Protein AF-A0A8R1EH87-F1 (afdb_monomer_lite)

Structure (mmCIF, N/CA/C/O backbone):
data_AF-A0A8R1EH87-F1
#
_entry.id   AF-A0A8R1EH87-F1
#
loop_
_atom_site.group_PDB
_atom_site.id
_atom_site.type_symbol
_atom_site.label_atom_id
_atom_site.label_alt_id
_atom_site.label_comp_id
_atom_site.label_asym_id
_atom_site.label_entity_id
_atom_site.label_seq_id
_atom_site.pdbx_PDB_ins_code
_atom_site.Cartn_x
_atom_site.Cartn_y
_atom_site.Cartn_z
_atom_site.occupancy
_atom_site.B_iso_or_equiv
_atom_site.auth_seq_id
_atom_site.auth_comp_id
_atom_site.auth_asym_id
_atom_site.auth_atom_id
_atom_site.pdbx_PDB_model_num
ATOM 1 N N . MET A 1 1 ? 0.132 21.404 -23.443 1.00 40.62 1 MET A N 1
ATOM 2 C CA . MET A 1 1 ? -0.140 20.204 -22.621 1.00 40.62 1 MET A CA 1
ATOM 3 C C . MET A 1 1 ? 1.035 19.248 -22.762 1.00 40.62 1 MET A C 1
ATOM 5 O O . MET A 1 1 ? 1.138 18.614 -23.797 1.00 40.62 1 MET A O 1
ATOM 9 N N . LEU A 1 2 ? 1.956 19.204 -21.795 1.00 47.75 2 LEU A N 1
ATOM 10 C CA . LEU A 1 2 ? 3.077 18.242 -21.776 1.00 47.75 2 LEU A CA 1
ATOM 11 C C . LEU A 1 2 ? 3.628 18.080 -20.344 1.00 47.75 2 LEU A C 1
ATOM 13 O O . LEU A 1 2 ? 4.825 18.121 -20.104 1.00 47.75 2 LEU A O 1
ATOM 17 N N . ALA A 1 3 ? 2.722 17.944 -19.371 1.00 53.56 3 ALA A N 1
ATOM 18 C CA . ALA A 1 3 ? 3.059 17.735 -17.958 1.00 53.56 3 ALA A CA 1
ATOM 19 C C . ALA A 1 3 ? 2.874 16.270 -17.506 1.00 53.56 3 ALA A C 1
ATOM 21 O O . ALA A 1 3 ? 3.177 15.939 -16.365 1.00 53.56 3 ALA A O 1
ATOM 22 N N . SER A 1 4 ? 2.384 15.381 -18.381 1.00 60.59 4 SER A N 1
ATOM 23 C CA . SER A 1 4 ? 2.096 13.980 -18.044 1.00 60.59 4 SER A CA 1
ATOM 24 C C . SER A 1 4 ? 3.311 13.051 -18.118 1.00 60.59 4 SER A C 1
ATOM 26 O O . SER A 1 4 ? 3.298 12.021 -17.461 1.00 60.59 4 SER A O 1
ATOM 28 N N . ASN A 1 5 ? 4.370 13.401 -18.856 1.00 74.56 5 ASN A N 1
ATOM 29 C CA . ASN A 1 5 ? 5.394 12.416 -19.232 1.00 74.56 5 ASN A CA 1
ATOM 30 C C . ASN A 1 5 ? 6.522 12.237 -18.206 1.00 74.56 5 ASN A C 1
ATOM 32 O O . ASN A 1 5 ? 7.151 11.186 -18.190 1.00 74.56 5 ASN A O 1
ATOM 36 N N . THR A 1 6 ? 6.806 13.215 -17.341 1.00 87.75 6 THR A N 1
ATOM 37 C CA . THR A 1 6 ? 7.991 13.137 -16.464 1.00 87.75 6 THR A CA 1
ATOM 38 C C . THR A 1 6 ? 7.880 12.012 -15.439 1.00 87.75 6 THR A C 1
ATOM 40 O O . THR A 1 6 ? 8.842 11.280 -15.229 1.00 87.75 6 THR A O 1
ATOM 43 N N . LYS A 1 7 ? 6.699 11.841 -14.829 1.00 89.19 7 LYS A N 1
ATOM 44 C CA . LYS A 1 7 ? 6.454 10.771 -13.852 1.00 89.19 7 LYS A CA 1
ATOM 45 C C . LYS A 1 7 ? 6.519 9.382 -14.490 1.00 89.19 7 LYS A C 1
ATOM 47 O O . LYS A 1 7 ? 7.073 8.470 -13.890 1.00 89.19 7 LYS A O 1
ATOM 52 N N . ASP A 1 8 ? 6.009 9.245 -15.712 1.00 89.12 8 ASP A N 1
ATOM 53 C CA . ASP A 1 8 ? 5.951 7.962 -16.409 1.00 89.12 8 ASP A CA 1
ATOM 54 C C . ASP A 1 8 ? 7.352 7.563 -16.887 1.00 89.12 8 ASP A C 1
ATOM 56 O O . ASP A 1 8 ? 7.759 6.420 -16.707 1.00 89.12 8 ASP A O 1
ATOM 60 N N . VAL A 1 9 ? 8.135 8.525 -17.393 1.00 91.69 9 VAL A N 1
ATOM 61 C CA . VAL A 1 9 ? 9.546 8.319 -17.758 1.00 91.69 9 VAL A CA 1
ATOM 62 C C . VAL A 1 9 ? 10.400 8.008 -16.527 1.00 91.69 9 VAL A C 1
ATOM 64 O O . VAL A 1 9 ? 11.231 7.106 -16.584 1.00 91.69 9 VAL A O 1
ATOM 67 N N . ALA A 1 10 ? 10.194 8.707 -15.406 1.00 93.62 10 ALA A N 1
ATOM 68 C CA . ALA A 1 10 ? 10.903 8.419 -14.160 1.00 93.62 10 ALA A CA 1
ATOM 69 C C . ALA A 1 10 ? 10.567 7.017 -13.627 1.00 93.62 10 ALA A C 1
ATOM 71 O O . ALA A 1 10 ? 11.469 6.282 -13.226 1.00 93.62 10 ALA A O 1
ATOM 72 N N . ALA A 1 11 ? 9.291 6.625 -13.662 1.00 93.38 11 ALA A N 1
ATOM 73 C CA . ALA A 1 11 ? 8.861 5.299 -13.239 1.00 93.38 11 ALA A CA 1
ATOM 74 C C . ALA A 1 11 ? 9.424 4.194 -14.146 1.00 93.38 11 ALA A C 1
ATOM 76 O O . ALA A 1 11 ? 9.958 3.216 -13.629 1.00 93.38 11 ALA A O 1
ATOM 77 N N . GLU A 1 12 ? 9.389 4.373 -15.471 1.00 92.94 12 GLU A N 1
ATOM 78 C CA . GLU A 1 12 ? 9.976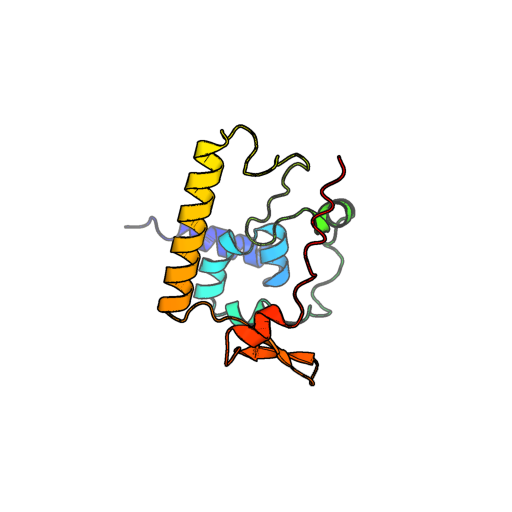 3.425 -16.429 1.00 92.94 12 GLU A CA 1
ATOM 79 C C . GLU A 1 12 ? 11.496 3.307 -16.235 1.00 92.94 12 GLU A C 1
ATOM 81 O O . GLU A 1 12 ? 12.041 2.205 -16.216 1.00 92.94 12 GLU A O 1
ATOM 86 N N . PHE A 1 13 ? 12.192 4.428 -16.018 1.00 94.56 13 PHE A N 1
ATOM 87 C CA . PHE A 1 13 ? 13.627 4.439 -15.731 1.00 94.56 13 PHE A CA 1
ATOM 88 C C . PHE A 1 13 ? 13.968 3.651 -14.458 1.00 94.56 13 PHE A C 1
ATOM 90 O O . PHE A 1 13 ? 14.838 2.778 -14.483 1.00 94.56 13 PHE A O 1
ATOM 97 N N . LEU A 1 14 ? 13.248 3.901 -13.359 1.00 93.75 14 LEU A N 1
ATOM 98 C CA . LEU A 1 14 ? 13.408 3.147 -12.112 1.00 93.75 14 LEU A CA 1
ATOM 99 C C . LEU A 1 14 ? 13.074 1.662 -12.300 1.00 93.75 14 LEU A C 1
ATOM 101 O O . LEU A 1 14 ? 13.770 0.804 -11.756 1.00 93.75 14 LEU A O 1
ATOM 105 N N . PHE A 1 15 ? 12.062 1.339 -13.109 1.00 93.00 15 PHE A N 1
ATOM 106 C CA . PHE A 1 15 ? 11.683 -0.041 -13.392 1.00 93.00 15 PHE A CA 1
ATOM 107 C C . PHE A 1 15 ? 12.759 -0.787 -14.191 1.00 93.00 15 PHE A C 1
ATOM 109 O O . PHE A 1 15 ? 13.051 -1.949 -13.901 1.00 93.00 15 PHE A O 1
ATOM 116 N N . ILE A 1 16 ? 13.423 -0.111 -15.133 1.00 92.75 16 ILE A N 1
ATOM 117 C CA . ILE A 1 16 ? 14.581 -0.646 -15.863 1.00 92.75 16 ILE A CA 1
ATOM 118 C C . ILE A 1 16 ? 15.756 -0.907 -14.912 1.00 92.75 16 ILE A C 1
ATOM 120 O O . ILE A 1 16 ? 16.335 -1.993 -14.962 1.00 92.75 16 ILE A O 1
ATOM 124 N N . ILE A 1 17 ? 16.075 0.028 -14.007 1.00 90.38 17 ILE A N 1
ATOM 125 C CA . ILE A 1 17 ? 17.102 -0.182 -12.965 1.00 90.38 17 ILE A CA 1
ATOM 126 C C . ILE A 1 17 ? 16.737 -1.385 -12.088 1.00 90.38 17 ILE A C 1
ATOM 128 O O . ILE A 1 17 ? 17.592 -2.202 -11.742 1.00 90.38 17 ILE A O 1
ATOM 132 N N . CYS A 1 18 ? 15.447 -1.563 -11.807 1.00 88.25 18 CYS A N 1
ATOM 133 C CA . CYS A 1 18 ? 14.921 -2.724 -11.103 1.00 88.25 18 CYS A CA 1
ATOM 134 C C . CYS A 1 18 ? 14.885 -4.006 -11.961 1.00 88.25 18 CYS A C 1
ATOM 136 O O . CYS A 1 18 ? 14.171 -4.945 -11.611 1.00 88.25 18 CYS A O 1
ATOM 138 N N . LYS A 1 19 ? 15.636 -4.081 -13.069 1.00 89.00 19 LYS A N 1
ATOM 139 C CA . LYS A 1 19 ? 15.682 -5.228 -13.995 1.00 89.00 19 LYS A CA 1
ATOM 140 C C . LYS A 1 19 ? 14.290 -5.664 -14.480 1.00 89.00 19 LYS A C 1
ATOM 142 O O . LYS A 1 19 ? 14.078 -6.834 -14.783 1.00 89.00 19 LYS A O 1
ATOM 147 N N . ARG A 1 20 ? 13.330 -4.731 -14.523 1.00 89.44 20 ARG A N 1
ATOM 148 C CA . ARG A 1 20 ? 11.904 -4.979 -14.797 1.00 89.44 20 ARG A CA 1
ATOM 149 C C . ARG A 1 20 ? 11.252 -6.012 -13.859 1.00 89.44 20 ARG A C 1
ATOM 151 O O . ARG A 1 20 ? 10.265 -6.642 -14.227 1.00 89.44 20 ARG A O 1
ATOM 158 N N . SER A 1 21 ? 11.783 -6.180 -12.645 1.00 88.69 21 SER A N 1
ATOM 159 C CA . SER A 1 21 ? 11.195 -7.020 -11.596 1.00 88.69 21 SER A CA 1
ATOM 160 C C . SER A 1 21 ? 10.211 -6.211 -10.751 1.00 88.69 21 SER A C 1
ATOM 162 O O . SER A 1 21 ? 10.570 -5.191 -10.153 1.00 88.69 21 SER A O 1
ATOM 164 N N . VAL A 1 22 ? 8.964 -6.688 -10.673 1.00 90.19 22 VAL A N 1
ATOM 165 C CA . VAL A 1 22 ? 7.904 -6.091 -9.842 1.00 90.19 22 VAL A CA 1
ATOM 166 C C . VAL A 1 22 ? 8.297 -6.125 -8.367 1.00 90.19 22 VAL A C 1
ATOM 168 O O . VAL A 1 22 ? 8.221 -5.106 -7.681 1.00 90.19 22 VAL A O 1
ATOM 171 N N . SER A 1 23 ? 8.793 -7.268 -7.888 1.00 87.75 23 SER A N 1
ATOM 172 C CA . SER A 1 23 ? 9.224 -7.430 -6.498 1.00 87.75 23 SER A CA 1
ATOM 173 C C . SER A 1 23 ? 10.360 -6.471 -6.145 1.00 87.75 23 SER A C 1
ATOM 175 O O . SER A 1 23 ? 10.349 -5.872 -5.072 1.00 87.75 23 SER A O 1
ATOM 177 N N . ARG A 1 24 ? 11.320 -6.273 -7.056 1.00 86.94 24 ARG A N 1
ATOM 178 C CA . ARG A 1 24 ? 12.445 -5.354 -6.850 1.00 86.94 24 ARG A CA 1
ATOM 179 C C . ARG A 1 24 ? 12.009 -3.889 -6.854 1.00 86.94 24 ARG A C 1
ATOM 181 O O . ARG A 1 24 ? 12.457 -3.131 -5.999 1.00 86.94 24 ARG A O 1
ATOM 188 N N . MET A 1 25 ? 11.109 -3.512 -7.762 1.00 90.25 25 MET A N 1
ATOM 189 C CA . MET A 1 25 ? 10.525 -2.169 -7.813 1.00 90.25 25 MET A CA 1
ATOM 190 C C . MET A 1 25 ? 9.821 -1.828 -6.496 1.00 90.25 25 MET A C 1
ATOM 192 O O . MET A 1 25 ? 10.109 -0.799 -5.893 1.00 90.25 25 MET A O 1
ATOM 196 N N . ILE A 1 26 ? 8.961 -2.724 -5.998 1.00 90.69 26 ILE A N 1
ATOM 197 C CA . ILE A 1 26 ? 8.255 -2.539 -4.720 1.00 90.69 26 ILE A CA 1
ATOM 198 C C . ILE A 1 26 ? 9.247 -2.465 -3.555 1.00 90.69 26 ILE A C 1
ATOM 200 O O . ILE A 1 26 ? 9.091 -1.617 -2.683 1.00 90.69 26 ILE A O 1
ATOM 204 N N . LYS A 1 27 ? 10.296 -3.298 -3.563 1.00 86.06 27 LYS A N 1
ATOM 205 C CA . LYS A 1 27 ? 11.334 -3.320 -2.522 1.00 86.06 27 LYS A CA 1
ATOM 206 C C . LYS A 1 27 ? 12.027 -1.965 -2.336 1.00 86.06 27 LYS A C 1
ATOM 208 O O . LYS A 1 27 ? 12.269 -1.573 -1.201 1.00 86.06 27 LYS A O 1
ATOM 213 N N . TYR A 1 28 ? 12.364 -1.283 -3.432 1.00 85.00 28 TYR A N 1
ATOM 214 C CA . TYR A 1 28 ? 13.127 -0.029 -3.387 1.00 85.00 28 TYR A CA 1
ATOM 215 C C . TYR A 1 28 ? 12.265 1.232 -3.405 1.00 85.00 28 TYR A C 1
ATOM 217 O O . TYR A 1 28 ? 12.686 2.259 -2.887 1.00 85.00 28 TYR A O 1
ATOM 225 N N . VAL A 1 29 ? 11.085 1.176 -4.022 1.00 90.44 29 VAL A N 1
ATOM 226 C CA . VAL A 1 29 ? 10.246 2.360 -4.273 1.00 90.44 29 VAL A CA 1
ATOM 227 C C . VAL A 1 29 ? 8.979 2.355 -3.407 1.00 90.44 29 VAL A C 1
ATOM 229 O O . VAL A 1 29 ? 8.396 3.406 -3.143 1.00 90.44 29 VAL A O 1
ATOM 232 N N . GLY A 1 30 ? 8.550 1.185 -2.933 1.00 91.94 30 GLY A N 1
ATOM 233 C CA . GLY A 1 30 ? 7.266 0.984 -2.269 1.00 91.94 30 GLY A CA 1
ATOM 234 C C . GLY A 1 30 ? 6.130 0.722 -3.260 1.00 91.94 30 GLY A C 1
ATOM 235 O O . GLY A 1 30 ? 6.117 1.202 -4.402 1.00 91.94 30 GLY A O 1
ATOM 236 N N . PHE A 1 31 ? 5.148 -0.065 -2.825 1.00 94.25 31 PHE A N 1
ATOM 237 C CA . PHE A 1 31 ? 3.989 -0.407 -3.644 1.00 94.25 31 PHE A CA 1
ATOM 238 C C . PHE A 1 31 ? 3.160 0.827 -4.010 1.00 94.25 31 PHE A C 1
ATOM 240 O O . PHE A 1 31 ? 2.797 0.976 -5.166 1.00 94.25 31 PHE A O 1
ATOM 247 N N . GLY A 1 32 ? 2.914 1.754 -3.083 1.00 94.00 32 GLY A N 1
ATOM 248 C CA . GLY A 1 32 ? 2.082 2.933 -3.338 1.00 94.00 32 GLY A CA 1
ATOM 249 C C . GLY A 1 32 ? 2.636 3.816 -4.459 1.00 94.00 32 GLY A C 1
ATOM 250 O O . GLY A 1 32 ? 1.904 4.199 -5.370 1.00 94.00 32 GLY A O 1
ATOM 251 N N . HIS A 1 33 ? 3.947 4.068 -4.445 1.00 92.12 33 HIS A N 1
ATOM 252 C CA . HIS A 1 33 ? 4.622 4.855 -5.479 1.00 92.12 33 HIS A CA 1
ATOM 253 C C . HIS A 1 33 ? 4.688 4.133 -6.834 1.00 92.12 33 HIS A C 1
ATOM 255 O O . HIS A 1 33 ? 4.622 4.780 -7.879 1.00 92.12 33 HIS A O 1
ATOM 261 N N . SER A 1 34 ? 4.803 2.801 -6.838 1.00 93.75 34 SER A N 1
ATOM 262 C CA . SER A 1 34 ? 4.895 2.004 -8.070 1.00 93.75 34 SER A CA 1
ATOM 263 C C . SER A 1 34 ? 3.539 1.546 -8.620 1.00 93.75 34 SER A C 1
ATOM 265 O O . SER A 1 34 ? 3.452 1.222 -9.804 1.00 93.75 34 SER A O 1
ATOM 267 N N . ALA A 1 35 ? 2.468 1.571 -7.820 1.00 93.88 35 ALA A N 1
ATOM 268 C CA . ALA A 1 35 ? 1.166 0.994 -8.153 1.00 93.88 35 ALA A CA 1
ATOM 269 C C . ALA A 1 35 ? 0.589 1.549 -9.457 1.00 93.88 35 ALA A C 1
ATOM 271 O O . ALA A 1 35 ? 0.122 0.776 -10.288 1.00 93.88 35 ALA A O 1
ATOM 272 N N . GLY A 1 36 ? 0.666 2.866 -9.674 1.00 93.06 36 GLY A N 1
ATOM 273 C CA . GLY A 1 36 ? 0.169 3.482 -10.907 1.00 93.06 36 GLY A CA 1
ATOM 274 C C . GLY A 1 36 ? 0.916 3.000 -12.153 1.00 93.06 36 GLY A C 1
ATOM 275 O O . GLY A 1 36 ? 0.298 2.671 -13.162 1.00 93.06 36 GLY A O 1
ATOM 276 N N . HIS A 1 37 ? 2.243 2.889 -12.070 1.00 93.88 37 HIS A N 1
ATOM 277 C CA . HIS A 1 37 ? 3.059 2.391 -13.174 1.00 93.88 37 HIS A CA 1
ATOM 278 C C . HIS A 1 37 ? 2.815 0.896 -13.428 1.00 93.88 37 HIS A C 1
ATOM 280 O O . HIS A 1 37 ? 2.584 0.487 -14.563 1.00 93.88 37 HIS A O 1
ATOM 286 N N . LEU A 1 38 ? 2.771 0.083 -12.367 1.00 94.12 38 LEU A N 1
ATOM 287 C CA . LEU A 1 38 ? 2.475 -1.348 -12.461 1.00 94.12 38 LEU A CA 1
ATOM 288 C C . LEU A 1 38 ? 1.068 -1.614 -13.013 1.00 94.12 38 LEU A C 1
ATOM 290 O O . LEU A 1 38 ? 0.891 -2.548 -13.794 1.00 94.12 38 LEU A O 1
ATOM 294 N N . ALA A 1 39 ? 0.082 -0.790 -12.647 1.00 94.31 39 ALA A N 1
ATOM 295 C CA . ALA A 1 39 ? -1.273 -0.847 -13.186 1.00 94.31 39 ALA A CA 1
ATOM 296 C C . ALA A 1 39 ? -1.293 -0.546 -14.688 1.00 94.31 39 ALA A C 1
ATOM 298 O O . ALA A 1 39 ? -1.854 -1.329 -15.452 1.00 94.31 39 ALA A O 1
ATOM 299 N N . ASN A 1 40 ? -0.623 0.528 -15.121 1.00 91.62 40 ASN A N 1
ATOM 300 C CA . ASN A 1 40 ? -0.531 0.897 -16.537 1.00 91.62 40 ASN A CA 1
ATOM 301 C C . ASN A 1 40 ? 0.161 -0.185 -17.380 1.00 91.62 40 ASN A C 1
ATOM 303 O O . ASN A 1 40 ? -0.213 -0.404 -18.529 1.00 91.62 40 ASN A O 1
ATOM 307 N N . CYS A 1 41 ? 1.133 -0.888 -16.800 1.00 90.44 41 CYS A N 1
ATOM 308 C CA . CYS A 1 41 ? 1.828 -2.002 -17.443 1.00 90.44 41 CYS A CA 1
ATOM 309 C C . CYS A 1 41 ? 1.071 -3.344 -17.350 1.00 90.44 41 CYS A C 1
ATOM 311 O O . CYS A 1 41 ? 1.533 -4.336 -17.909 1.00 90.44 41 CYS A O 1
ATOM 313 N N . GLY A 1 42 ? -0.063 -3.412 -16.639 1.00 92.81 42 GLY A N 1
ATOM 314 C CA . GLY A 1 42 ? -0.827 -4.652 -16.446 1.00 92.81 42 GLY A CA 1
ATOM 315 C C . GLY A 1 42 ? -0.141 -5.688 -15.544 1.00 92.81 42 GLY A C 1
ATOM 316 O O . GLY A 1 42 ? -0.438 -6.877 -15.629 1.00 92.81 42 GLY A O 1
ATOM 317 N N . LEU A 1 43 ? 0.779 -5.260 -14.675 1.00 92.69 43 LEU A N 1
ATOM 318 C CA . LEU A 1 43 ? 1.646 -6.137 -13.876 1.00 92.69 43 LEU A CA 1
ATOM 319 C C . LEU A 1 43 ? 1.165 -6.357 -12.432 1.00 92.69 43 LEU A C 1
ATOM 321 O O . LEU A 1 43 ? 1.835 -7.047 -11.666 1.00 92.69 43 LEU A O 1
ATOM 325 N N . LEU A 1 44 ? 0.001 -5.828 -12.038 1.00 90.50 44 LEU A N 1
ATOM 326 C CA . LEU A 1 44 ? -0.525 -5.994 -10.670 1.00 90.50 44 LEU A CA 1
ATOM 327 C C . LEU A 1 44 ? -0.733 -7.470 -10.278 1.00 90.50 44 LEU A C 1
ATOM 329 O O . LEU A 1 44 ? -0.538 -7.835 -9.123 1.00 90.50 44 LEU A O 1
ATOM 333 N N . GLY A 1 45 ? -1.057 -8.346 -11.234 1.00 87.81 45 GLY A N 1
ATOM 334 C CA . GLY A 1 45 ? -1.183 -9.787 -10.978 1.00 87.81 45 GLY A CA 1
ATOM 335 C C . GLY A 1 45 ? 0.138 -10.477 -10.612 1.00 87.81 45 GLY A C 1
ATOM 336 O O . GLY A 1 45 ? 0.123 -11.577 -10.068 1.00 87.81 45 GLY A O 1
ATOM 337 N N . GLN A 1 46 ? 1.280 -9.836 -10.879 1.00 86.25 46 GLN A N 1
ATOM 338 C CA . GLN A 1 46 ? 2.612 -10.382 -10.613 1.00 86.25 46 GLN A CA 1
ATOM 339 C C . GLN A 1 46 ? 3.174 -9.970 -9.246 1.0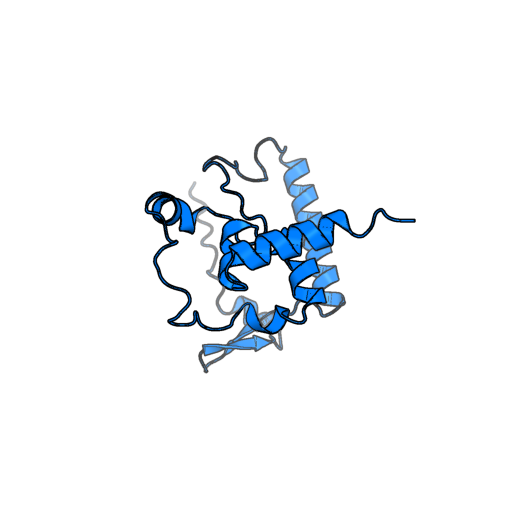0 86.25 46 GLN A C 1
ATOM 341 O O . GLN A 1 46 ? 4.264 -10.402 -8.888 1.00 86.25 46 GLN A O 1
ATOM 346 N N . ILE A 1 47 ? 2.449 -9.171 -8.455 1.00 84.44 47 ILE A N 1
ATOM 347 C CA . ILE A 1 47 ? 2.905 -8.737 -7.120 1.00 84.44 47 ILE A CA 1
ATOM 348 C C . ILE A 1 47 ? 3.160 -9.940 -6.203 1.00 84.44 47 ILE A C 1
ATOM 350 O O . ILE A 1 47 ? 4.132 -9.953 -5.452 1.00 84.44 47 ILE A O 1
ATOM 354 N N . ASN A 1 48 ? 2.311 -10.964 -6.311 1.00 79.81 48 ASN A N 1
ATOM 355 C CA . ASN A 1 48 ? 2.412 -12.207 -5.546 1.00 79.81 48 ASN A CA 1
ATOM 356 C C . ASN A 1 48 ? 3.116 -13.328 -6.327 1.00 79.81 48 ASN A C 1
ATOM 358 O O . ASN A 1 48 ? 3.060 -14.487 -5.916 1.00 79.81 48 ASN A O 1
ATOM 362 N N . ALA A 1 49 ? 3.732 -13.018 -7.474 1.00 80.00 49 ALA A N 1
ATOM 363 C CA . ALA A 1 49 ? 4.471 -14.020 -8.226 1.00 80.00 49 ALA A CA 1
ATOM 364 C C . ALA A 1 49 ? 5.696 -14.480 -7.411 1.00 80.00 49 ALA A C 1
ATOM 366 O O . ALA A 1 49 ? 6.353 -13.659 -6.763 1.00 80.00 49 ALA A O 1
ATOM 367 N N . PRO A 1 50 ? 6.020 -15.785 -7.422 1.00 69.69 50 PRO A N 1
ATOM 368 C CA . PRO A 1 50 ? 7.217 -16.284 -6.763 1.00 69.69 50 PRO A CA 1
ATOM 369 C C . PRO A 1 50 ? 8.463 -15.634 -7.377 1.00 69.69 50 PRO A C 1
ATOM 371 O O . PRO A 1 50 ? 8.536 -15.450 -8.594 1.00 69.69 50 PRO A O 1
ATOM 374 N N . LYS A 1 51 ? 9.454 -15.304 -6.536 1.00 66.62 51 LYS A N 1
ATOM 375 C CA . LYS A 1 51 ? 10.737 -14.747 -6.991 1.00 66.62 51 LYS A CA 1
ATOM 376 C C . LYS A 1 51 ? 11.341 -15.665 -8.064 1.00 66.62 51 LYS A C 1
ATOM 378 O O . LYS A 1 51 ? 11.506 -16.865 -7.839 1.00 66.62 51 LYS A O 1
ATOM 383 N N . HIS A 1 52 ? 11.682 -15.112 -9.226 1.00 63.75 52 HIS A N 1
ATOM 384 C CA . HIS A 1 52 ? 12.375 -15.867 -10.269 1.00 63.75 52 HIS A CA 1
ATOM 385 C C . HIS A 1 52 ? 13.833 -16.117 -9.862 1.00 63.75 52 HIS A C 1
ATOM 387 O O . HIS A 1 52 ? 14.482 -15.229 -9.321 1.00 63.75 52 HIS A O 1
ATOM 393 N N . ALA A 1 53 ? 14.393 -17.285 -10.189 1.00 57.59 53 ALA A N 1
ATOM 394 C CA . ALA A 1 53 ? 15.800 -17.608 -9.900 1.00 57.59 53 ALA A CA 1
ATOM 395 C C . ALA A 1 53 ? 16.807 -16.644 -10.570 1.00 57.59 53 ALA A C 1
ATOM 397 O O . ALA A 1 53 ? 17.934 -16.497 -10.111 1.00 57.59 53 ALA A O 1
ATOM 398 N N . SER A 1 54 ? 16.390 -15.954 -11.640 1.00 57.25 54 SER A N 1
ATOM 399 C CA . SER A 1 54 ? 17.169 -14.898 -12.303 1.00 57.25 54 SER A CA 1
ATOM 400 C C . SER A 1 54 ? 17.121 -13.548 -11.574 1.00 57.25 54 SER A C 1
ATOM 402 O O . SER A 1 54 ? 17.841 -12.625 -11.959 1.00 57.25 54 SER A O 1
ATOM 404 N N . ASP A 1 55 ? 16.294 -13.399 -10.539 1.00 60.56 55 ASP A N 1
ATOM 405 C CA . ASP A 1 55 ? 16.165 -12.176 -9.743 1.00 60.56 55 ASP A CA 1
ATOM 406 C C . ASP A 1 55 ? 17.268 -12.098 -8.669 1.00 60.56 55 ASP A C 1
ATOM 408 O O . ASP A 1 55 ? 17.019 -11.765 -7.514 1.00 60.56 55 ASP A O 1
ATOM 412 N N . SER A 1 56 ? 18.487 -12.458 -9.095 1.00 55.00 56 SER A N 1
ATOM 413 C CA . SER A 1 56 ? 19.677 -12.786 -8.308 1.00 55.00 56 SER A CA 1
ATOM 414 C C . SER A 1 56 ? 19.841 -11.966 -7.026 1.00 55.00 56 SER A C 1
ATOM 416 O O . SER A 1 56 ? 19.700 -10.737 -7.042 1.00 55.00 56 SER A O 1
ATOM 418 N N . GLU A 1 57 ? 20.260 -12.667 -5.970 1.00 52.44 57 GLU A N 1
ATOM 419 C CA . GLU A 1 57 ? 20.532 -12.207 -4.596 1.00 52.44 57 GLU A CA 1
ATOM 420 C C . GLU A 1 57 ? 21.545 -11.052 -4.482 1.00 52.44 57 GLU A C 1
ATOM 422 O O . GLU A 1 57 ? 21.629 -10.405 -3.444 1.00 52.44 57 GLU A O 1
ATOM 427 N N . ASP A 1 58 ? 22.239 -10.713 -5.573 1.00 55.66 58 ASP A N 1
ATOM 428 C CA . ASP A 1 58 ? 23.231 -9.631 -5.720 1.00 55.66 58 ASP A CA 1
ATOM 429 C C . ASP A 1 58 ? 22.671 -8.199 -5.531 1.00 55.66 58 ASP A C 1
ATOM 431 O O . ASP A 1 58 ? 23.179 -7.202 -6.033 1.00 55.66 58 ASP A O 1
ATOM 435 N N . SER A 1 59 ? 21.519 -8.053 -4.888 1.00 54.84 59 SER A N 1
ATOM 436 C CA . SER A 1 59 ? 20.944 -6.748 -4.541 1.00 54.84 59 SER A CA 1
ATOM 437 C C . SER A 1 59 ? 20.308 -6.736 -3.160 1.00 54.84 59 SER A C 1
ATOM 439 O O . SER A 1 59 ? 19.660 -5.763 -2.778 1.00 54.84 59 SER A O 1
ATOM 441 N N . GLU A 1 60 ? 20.443 -7.816 -2.403 1.00 64.50 60 GLU A N 1
ATOM 442 C CA . GLU A 1 60 ? 20.145 -7.824 -0.979 1.00 64.50 60 GLU A CA 1
ATOM 443 C C . GLU A 1 60 ? 21.437 -7.410 -0.265 1.00 64.50 60 GLU A C 1
ATOM 445 O O . GLU A 1 60 ? 22.239 -8.241 0.147 1.00 64.50 60 GLU A O 1
ATOM 450 N N . THR A 1 61 ? 21.689 -6.095 -0.220 1.00 70.19 61 THR A N 1
ATOM 451 C CA . THR A 1 61 ? 22.823 -5.543 0.530 1.00 70.19 61 THR A CA 1
ATOM 452 C C . THR A 1 61 ? 22.681 -5.917 2.003 1.00 70.19 61 THR A C 1
ATOM 454 O O . THR A 1 61 ? 21.567 -6.009 2.526 1.00 70.19 61 THR A O 1
ATOM 457 N N . GLU A 1 62 ? 23.806 -6.113 2.688 1.00 73.00 62 GLU A N 1
ATOM 458 C CA . GLU A 1 62 ? 23.824 -6.425 4.123 1.00 73.00 62 GLU A CA 1
ATOM 459 C C . GLU A 1 62 ? 23.020 -5.393 4.937 1.00 73.00 62 GLU A C 1
ATOM 461 O O . GLU A 1 62 ? 22.231 -5.750 5.811 1.00 73.00 62 GLU A O 1
ATOM 466 N N . GLU A 1 63 ? 23.118 -4.119 4.549 1.00 74.50 63 GLU A N 1
ATOM 467 C CA . GLU A 1 63 ? 22.344 -3.012 5.111 1.00 74.50 63 GLU A CA 1
ATOM 468 C C . GLU A 1 63 ? 20.826 -3.193 4.944 1.00 74.50 63 GLU A C 1
ATOM 470 O O . GLU A 1 63 ? 20.076 -3.021 5.904 1.00 74.50 63 GLU A O 1
ATOM 475 N N . TYR A 1 64 ? 20.353 -3.590 3.755 1.00 78.12 64 TYR A N 1
ATOM 476 C CA . TYR A 1 64 ? 18.923 -3.815 3.533 1.00 78.12 64 TYR A CA 1
ATOM 477 C C . TYR A 1 64 ? 18.409 -4.991 4.367 1.00 78.12 64 TYR A C 1
ATOM 479 O O . TYR A 1 64 ? 17.317 -4.923 4.929 1.00 78.12 64 TYR A O 1
ATOM 487 N N . ASN A 1 65 ? 19.197 -6.060 4.490 1.00 81.50 65 ASN A N 1
ATOM 488 C CA . ASN A 1 65 ? 18.813 -7.223 5.287 1.00 81.50 65 ASN A CA 1
ATOM 489 C C . ASN A 1 65 ? 18.676 -6.890 6.777 1.00 81.50 65 ASN A C 1
ATOM 491 O O . ASN A 1 65 ? 17.779 -7.428 7.428 1.00 81.50 65 ASN A O 1
ATOM 495 N N . ALA A 1 66 ? 19.480 -5.956 7.294 1.00 82.69 66 ALA A N 1
ATOM 496 C CA . ALA A 1 66 ? 19.367 -5.483 8.672 1.00 82.69 66 ALA A CA 1
ATOM 497 C C . ALA A 1 66 ? 18.041 -4.747 8.952 1.00 82.69 66 ALA A C 1
ATOM 499 O O . ALA A 1 66 ? 17.510 -4.839 10.058 1.00 82.69 66 ALA A O 1
ATOM 500 N N . VAL A 1 67 ? 17.480 -4.050 7.955 1.00 81.56 67 VAL A N 1
ATOM 501 C CA . VAL A 1 67 ? 16.264 -3.223 8.107 1.00 81.56 67 VAL A CA 1
ATOM 502 C C . VAL A 1 67 ? 15.034 -3.787 7.398 1.00 81.56 67 VAL A C 1
ATOM 504 O O . VAL A 1 67 ? 13.956 -3.208 7.468 1.00 81.56 67 VAL A O 1
ATOM 507 N N . ARG A 1 68 ? 15.137 -4.940 6.730 1.00 82.00 68 ARG A N 1
ATOM 508 C CA . ARG A 1 68 ? 14.047 -5.527 5.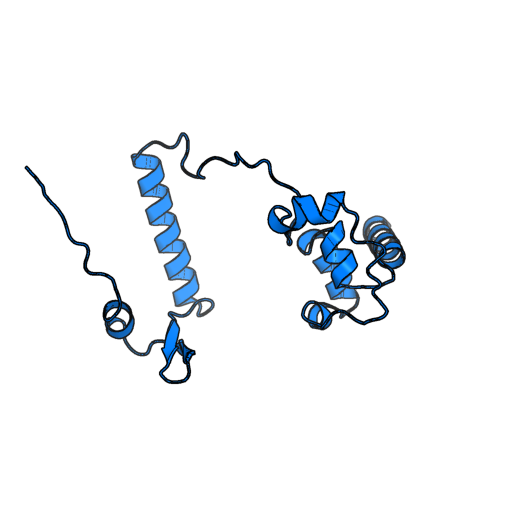930 1.00 82.00 68 ARG A CA 1
ATOM 509 C C . ARG A 1 68 ? 12.718 -5.606 6.684 1.00 82.00 68 ARG A C 1
ATOM 511 O O . ARG A 1 68 ? 11.666 -5.397 6.090 1.00 8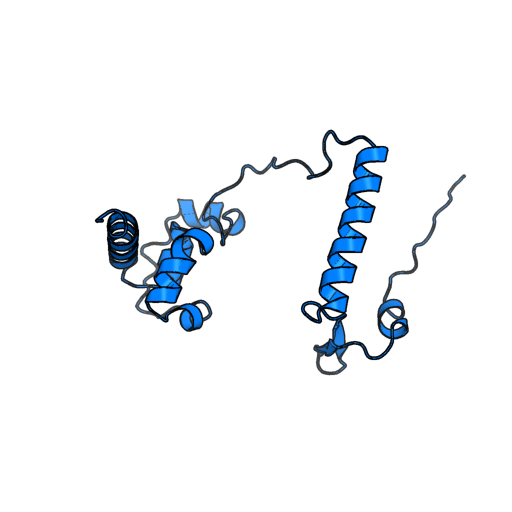2.00 68 ARG A O 1
ATOM 518 N N . ASN A 1 69 ? 12.768 -5.917 7.976 1.00 82.81 69 ASN A N 1
ATOM 519 C CA . ASN A 1 69 ? 11.576 -6.084 8.809 1.00 82.81 69 ASN A CA 1
ATOM 520 C C . ASN A 1 69 ? 10.962 -4.751 9.274 1.00 82.81 69 ASN A C 1
ATOM 522 O O . ASN A 1 69 ? 9.852 -4.757 9.796 1.00 82.81 69 ASN A O 1
ATOM 526 N N . THR A 1 70 ? 11.661 -3.627 9.100 1.00 85.12 70 THR A N 1
ATOM 527 C CA . THR A 1 70 ? 11.196 -2.286 9.489 1.00 85.12 70 THR A CA 1
ATOM 528 C C . THR A 1 70 ? 10.779 -1.428 8.292 1.00 85.12 70 THR A C 1
ATOM 530 O O . THR A 1 70 ? 10.159 -0.379 8.472 1.00 85.12 70 THR A O 1
ATOM 533 N N . VAL A 1 71 ? 11.075 -1.865 7.063 1.00 86.31 71 VAL A N 1
ATOM 534 C CA . VAL A 1 71 ? 10.650 -1.186 5.831 1.00 86.31 71 VAL A CA 1
ATOM 535 C C . VAL A 1 71 ? 9.151 -1.382 5.614 1.00 86.31 71 VAL A C 1
ATOM 537 O O . VAL A 1 71 ? 8.660 -2.508 5.522 1.00 86.31 71 VAL A O 1
ATOM 540 N N . ASN A 1 72 ? 8.415 -0.286 5.444 1.00 87.38 72 ASN A N 1
ATOM 541 C CA . ASN A 1 72 ? 7.013 -0.346 5.054 1.00 87.38 72 ASN A CA 1
ATOM 542 C C . ASN A 1 72 ? 6.896 -0.715 3.561 1.00 87.38 72 ASN A C 1
ATOM 544 O O . ASN A 1 72 ? 7.378 0.031 2.708 1.00 87.38 72 ASN A O 1
ATOM 548 N N . PRO A 1 73 ? 6.219 -1.819 3.200 1.00 85.62 73 PRO A N 1
ATOM 549 C CA . PRO A 1 73 ? 6.150 -2.281 1.812 1.00 85.62 73 PRO A CA 1
ATOM 550 C C . PRO A 1 73 ? 5.304 -1.376 0.904 1.00 85.62 73 PRO A C 1
ATOM 552 O O . PRO A 1 73 ? 5.438 -1.424 -0.318 1.00 85.62 73 PRO A O 1
ATOM 555 N N . VAL A 1 74 ? 4.428 -0.543 1.473 1.00 89.38 74 VAL A N 1
ATOM 556 C CA . VAL A 1 74 ? 3.600 0.410 0.727 1.00 89.38 74 VAL A CA 1
ATOM 557 C C . VAL A 1 74 ? 4.392 1.670 0.413 1.00 89.38 74 VAL A C 1
ATOM 559 O O . VAL A 1 74 ? 4.423 2.093 -0.740 1.00 89.38 74 VAL A O 1
ATOM 562 N N . THR A 1 75 ? 5.044 2.265 1.407 1.00 87.50 75 THR A N 1
ATOM 563 C CA . THR A 1 75 ? 5.738 3.548 1.226 1.00 87.50 75 THR A CA 1
ATOM 564 C C . THR A 1 75 ? 7.199 3.393 0.816 1.00 87.50 75 THR A C 1
ATOM 566 O O . THR A 1 75 ? 7.758 4.325 0.248 1.00 87.50 75 THR A O 1
ATOM 569 N N . GLY A 1 76 ? 7.813 2.235 1.076 1.00 85.62 76 GLY A N 1
ATOM 570 C CA . GLY A 1 76 ? 9.249 1.996 0.906 1.00 85.62 76 GLY A CA 1
ATOM 571 C C . GLY A 1 76 ? 10.113 2.658 1.987 1.00 85.62 76 GLY A C 1
ATOM 572 O O . GLY A 1 76 ? 11.335 2.569 1.928 1.00 85.62 76 GLY A O 1
ATOM 573 N N . ALA A 1 77 ? 9.501 3.327 2.969 1.00 85.56 77 ALA A N 1
ATOM 574 C CA . ALA A 1 77 ? 10.209 4.067 4.005 1.00 85.56 77 ALA A CA 1
ATOM 575 C C . ALA A 1 77 ? 10.551 3.182 5.212 1.00 85.56 77 ALA A C 1
ATOM 577 O O . ALA A 1 77 ? 9.771 2.307 5.597 1.00 85.56 77 ALA A O 1
ATOM 578 N N . VAL A 1 78 ? 11.699 3.461 5.837 1.00 85.38 78 VAL A N 1
ATOM 579 C CA . VAL A 1 78 ? 12.030 2.974 7.180 1.00 85.38 78 VAL A CA 1
ATOM 580 C C . VAL A 1 78 ? 11.584 4.032 8.174 1.00 85.38 78 VAL A C 1
ATOM 582 O O . VAL A 1 78 ? 12.059 5.167 8.157 1.00 85.38 78 VAL A O 1
ATOM 585 N N . TYR A 1 79 ? 10.656 3.647 9.033 1.00 76.81 79 TYR A N 1
ATOM 586 C CA . TYR A 1 79 ? 10.165 4.489 10.107 1.00 76.81 79 TYR A CA 1
ATOM 587 C C . TYR A 1 79 ? 11.048 4.270 11.346 1.00 76.81 79 TYR A C 1
ATOM 589 O O . TYR A 1 79 ? 11.325 3.115 11.681 1.00 76.81 79 TYR A O 1
ATOM 597 N N . PRO A 1 80 ? 11.529 5.333 12.022 1.00 75.75 80 PRO A N 1
ATOM 598 C CA . PRO A 1 80 ? 12.108 5.229 13.359 1.00 75.75 80 PRO A CA 1
ATOM 599 C C . PRO A 1 80 ? 11.334 4.270 14.287 1.00 75.75 80 PRO A C 1
ATOM 601 O O . PRO A 1 80 ? 10.113 4.203 14.204 1.00 75.75 80 PRO A O 1
ATOM 604 N N . PRO A 1 81 ? 11.984 3.557 15.217 1.00 69.12 81 PRO A N 1
ATOM 605 C CA . PRO A 1 81 ? 11.283 2.660 16.145 1.00 69.12 81 PRO A CA 1
ATOM 606 C C . PRO A 1 81 ? 10.219 3.381 16.991 1.00 69.12 81 PRO A C 1
ATOM 608 O O . PRO A 1 81 ? 9.222 2.791 17.387 1.00 69.12 81 PRO A O 1
ATOM 611 N N . GLU A 1 82 ? 10.423 4.677 17.228 1.00 66.75 82 GLU A N 1
ATOM 612 C CA . GLU A 1 82 ? 9.612 5.535 18.091 1.00 66.75 82 GLU A CA 1
ATOM 613 C C . GLU A 1 82 ? 8.521 6.283 17.312 1.00 66.75 82 GLU A C 1
ATOM 615 O O . GLU A 1 82 ? 8.328 7.487 17.469 1.00 66.75 82 GLU A O 1
ATOM 620 N N . HIS A 1 83 ? 7.789 5.585 16.443 1.00 61.09 83 HIS A N 1
ATOM 621 C CA . HIS A 1 83 ? 6.463 6.085 16.072 1.00 61.09 83 HIS A CA 1
ATOM 622 C C . HIS A 1 83 ? 5.610 5.762 17.281 1.00 61.09 83 HIS A C 1
ATOM 624 O O . HIS A 1 83 ? 5.171 4.622 17.409 1.00 61.09 83 HIS A O 1
ATOM 630 N N . GLY A 1 84 ? 5.513 6.711 18.218 1.00 66.69 84 GLY A N 1
ATOM 631 C CA . GLY A 1 84 ? 4.731 6.562 19.444 1.00 66.69 84 GLY A CA 1
ATOM 632 C C . GLY A 1 84 ? 3.351 5.959 19.176 1.00 66.69 84 GLY A C 1
ATOM 633 O O . GLY A 1 84 ? 2.883 5.887 18.032 1.00 66.69 84 GLY A O 1
ATOM 634 N N . HIS A 1 85 ? 2.676 5.504 20.226 1.00 74.50 85 HIS A N 1
ATOM 635 C CA . HIS A 1 85 ? 1.319 5.009 20.051 1.00 74.50 85 HIS A CA 1
ATOM 636 C C . HIS A 1 85 ? 0.486 6.107 19.383 1.00 74.50 85 HIS A C 1
ATOM 638 O O . HIS A 1 85 ? 0.584 7.274 19.745 1.00 74.50 85 HIS A O 1
ATOM 644 N N . GLY A 1 86 ? -0.354 5.754 18.404 1.00 76.94 86 GLY A N 1
ATOM 645 C CA . GLY A 1 86 ? -1.165 6.747 17.680 1.00 76.94 86 GLY A CA 1
ATOM 646 C C . GLY A 1 86 ? -2.087 7.584 18.582 1.00 76.94 86 GLY A C 1
ATOM 647 O O . GLY A 1 86 ? -2.626 8.589 18.134 1.00 76.94 86 GLY A O 1
ATOM 648 N N . MET A 1 87 ? -2.240 7.174 19.845 1.00 82.06 87 MET A N 1
ATOM 649 C CA . MET A 1 87 ? -3.017 7.835 20.893 1.00 82.06 87 MET A CA 1
ATOM 650 C C . MET A 1 87 ? -2.156 8.673 21.858 1.00 82.06 87 MET A C 1
ATOM 652 O O . MET A 1 87 ? -2.694 9.236 22.816 1.00 82.06 87 MET A O 1
ATOM 656 N N . ASP A 1 88 ? -0.837 8.739 21.659 1.00 84.06 88 ASP A N 1
ATOM 657 C CA . ASP A 1 88 ? 0.070 9.527 22.493 1.00 84.06 88 ASP A CA 1
ATOM 658 C C . ASP A 1 88 ? -0.274 11.017 22.369 1.00 84.06 88 ASP A C 1
ATOM 660 O O . ASP A 1 88 ? -0.411 11.566 21.276 1.00 84.06 88 ASP A O 1
ATOM 664 N N . GLY A 1 89 ? -0.441 11.684 23.512 1.00 82.31 89 GLY A N 1
ATOM 665 C CA . GLY A 1 89 ? -0.824 13.098 23.572 1.00 82.31 89 GLY A CA 1
ATOM 666 C C . GLY A 1 89 ? -2.321 13.386 23.395 1.00 82.31 89 GLY A C 1
ATOM 667 O O . GLY A 1 89 ? -2.707 14.550 23.490 1.00 82.31 89 GLY A O 1
ATOM 668 N N . MET A 1 90 ? -3.170 12.371 23.190 1.00 88.50 90 MET A N 1
ATOM 669 C CA . MET A 1 90 ? -4.629 12.544 23.177 1.00 88.50 90 MET A CA 1
ATOM 670 C C . MET A 1 90 ? -5.215 12.550 24.595 1.00 88.50 90 MET A C 1
ATOM 672 O O . MET A 1 90 ? -4.825 11.741 25.442 1.00 88.50 90 MET A O 1
ATOM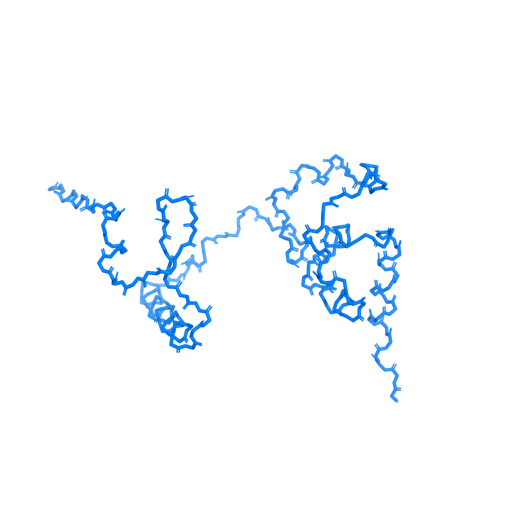 676 N N . SER A 1 91 ? -6.202 13.417 24.845 1.00 93.06 91 SER A N 1
ATOM 677 C CA . SER A 1 91 ? -7.020 13.347 26.064 1.00 93.06 91 SER A CA 1
ATOM 678 C C . SER A 1 91 ? -7.952 12.129 26.037 1.00 93.06 91 SER A C 1
ATOM 680 O O . SER A 1 91 ? -8.259 11.596 24.972 1.00 93.06 91 SER A O 1
ATOM 682 N N . GLU A 1 92 ? -8.457 11.696 27.196 1.00 92.25 92 GLU A N 1
ATOM 683 C CA . GLU A 1 92 ? -9.416 10.578 27.255 1.00 92.25 92 GLU A CA 1
ATOM 684 C C . GLU A 1 92 ? -10.687 10.844 26.435 1.00 92.25 92 GLU A C 1
ATOM 686 O O . GLU A 1 92 ? -11.179 9.955 25.744 1.00 92.25 92 GLU A O 1
ATOM 691 N N . GLU A 1 93 ? -11.172 12.086 26.420 1.00 92.19 93 GLU A N 1
ATOM 692 C CA . GLU A 1 93 ? -12.316 12.489 25.593 1.00 92.19 93 GLU A CA 1
ATOM 693 C C . GLU A 1 93 ? -12.023 12.328 24.093 1.00 92.19 93 GLU A C 1
ATOM 695 O O . GLU A 1 93 ? -12.857 11.821 23.341 1.00 92.19 93 GLU A O 1
ATOM 700 N N . GLN A 1 94 ? -10.818 12.706 23.650 1.00 91.88 94 GLN A N 1
ATOM 701 C CA . GLN A 1 94 ? -10.393 12.532 22.258 1.00 91.88 94 GLN A CA 1
ATOM 702 C C . GLN A 1 94 ? -10.273 11.053 21.890 1.00 91.88 94 GLN A C 1
ATOM 704 O O . GLN A 1 94 ? -10.742 10.647 20.828 1.00 91.88 94 GLN A O 1
ATOM 709 N N . LYS A 1 95 ? -9.715 10.228 22.783 1.00 90.88 95 LYS A N 1
ATOM 710 C CA . LYS A 1 95 ? -9.621 8.779 22.565 1.00 90.88 95 LYS A CA 1
ATOM 711 C C . LYS A 1 95 ? -11.003 8.146 22.397 1.00 90.88 95 LYS A C 1
ATOM 713 O O . LYS A 1 95 ? -11.194 7.329 21.499 1.00 90.88 95 LYS A O 1
ATOM 718 N N . GLN A 1 96 ? -11.975 8.545 23.219 1.00 91.69 96 GLN A N 1
ATOM 719 C CA . GLN A 1 96 ? -13.359 8.074 23.109 1.00 91.69 96 GLN A CA 1
ATOM 720 C C . GLN A 1 96 ? -14.017 8.523 21.799 1.00 91.69 96 GLN A C 1
ATOM 722 O O . GLN A 1 96 ? -14.688 7.724 21.145 1.00 91.69 96 GLN A O 1
ATOM 727 N N . TYR A 1 97 ? -13.800 9.775 21.386 1.00 94.44 97 TYR A N 1
ATOM 728 C CA . TYR A 1 97 ? -14.320 10.289 20.119 1.00 94.44 97 TYR A CA 1
ATOM 729 C C . TYR A 1 97 ? -13.789 9.492 18.917 1.00 94.44 97 TYR A C 1
ATOM 731 O O . TYR A 1 97 ? -14.573 9.051 18.074 1.00 94.44 97 TYR A O 1
ATOM 739 N N . GLU A 1 98 ? -12.480 9.233 18.866 1.00 93.19 98 GLU A N 1
ATOM 740 C CA . GLU A 1 98 ? -11.877 8.431 17.794 1.00 93.19 98 GLU A CA 1
ATOM 741 C C . GLU A 1 98 ? -12.338 6.968 17.825 1.00 93.19 98 GLU A C 1
ATOM 743 O O . GLU A 1 98 ? -12.584 6.375 16.773 1.00 93.19 98 GLU A O 1
ATOM 748 N N . ALA A 1 99 ? -12.552 6.391 19.012 1.00 93.69 99 ALA A N 1
ATOM 749 C CA . ALA A 1 99 ? -13.130 5.054 19.138 1.00 93.69 99 ALA A CA 1
ATOM 750 C C . ALA A 1 99 ? -14.540 4.979 18.522 1.00 93.69 99 ALA A C 1
ATOM 752 O O . ALA A 1 99 ? -14.858 4.029 17.804 1.00 93.69 99 ALA A O 1
ATOM 753 N N . ILE A 1 100 ? -15.374 6.003 18.731 1.00 95.25 100 ILE A N 1
ATOM 754 C CA . ILE A 1 100 ? -16.711 6.081 18.123 1.00 95.25 100 ILE A CA 1
ATOM 755 C C . ILE A 1 100 ? -16.611 6.244 16.601 1.00 95.25 100 ILE A C 1
ATOM 757 O O . ILE A 1 100 ? -17.340 5.571 15.867 1.00 95.25 100 ILE A O 1
ATOM 761 N N . GLN A 1 101 ? -15.703 7.091 16.104 1.00 95.38 101 GLN A N 1
ATOM 762 C CA . GLN A 1 101 ? -15.483 7.229 14.660 1.00 95.38 101 GLN A CA 1
ATOM 763 C C . GLN A 1 101 ? -15.052 5.909 14.015 1.00 95.38 101 GLN A C 1
ATOM 765 O O . GLN A 1 101 ? -15.544 5.560 12.939 1.00 95.38 101 GLN A O 1
ATOM 770 N N . LEU A 1 102 ? -14.176 5.153 14.679 1.00 94.00 102 LEU A N 1
ATOM 771 C CA . LEU A 1 102 ? -13.730 3.847 14.207 1.00 94.00 102 LEU A CA 1
ATOM 772 C C . LEU A 1 102 ? -14.898 2.862 14.082 1.00 94.00 102 LEU A C 1
ATOM 774 O O . LEU A 1 102 ? -15.038 2.210 13.046 1.00 94.00 102 LEU A O 1
ATOM 778 N N . VAL A 1 103 ? -15.772 2.793 15.092 1.00 94.50 103 VAL A N 1
ATOM 779 C CA . VAL A 1 103 ? -16.975 1.943 15.054 1.00 94.50 103 VAL A CA 1
ATOM 780 C C . VAL A 1 103 ? -17.871 2.322 13.875 1.00 94.50 103 VAL A C 1
ATOM 782 O O . VAL A 1 103 ? -18.300 1.449 13.123 1.00 94.50 103 VAL A O 1
ATOM 785 N N . GLN A 1 104 ? -18.100 3.617 13.648 1.00 95.69 104 GLN A N 1
ATOM 786 C CA . GLN A 1 104 ? -18.898 4.085 12.510 1.00 95.69 104 GLN A CA 1
ATOM 787 C C . GLN A 1 104 ? -18.251 3.757 11.158 1.00 95.69 104 GLN A C 1
ATOM 789 O O . GLN A 1 104 ? -18.951 3.449 10.192 1.00 95.69 104 GLN A O 1
ATOM 794 N N . ALA A 1 105 ? -16.924 3.848 11.052 1.00 94.69 105 ALA A N 1
ATOM 795 C CA . ALA A 1 105 ? -16.203 3.486 9.836 1.00 94.69 105 ALA A CA 1
ATOM 796 C C . ALA A 1 105 ? -16.309 1.981 9.547 1.00 94.69 105 ALA A C 1
ATOM 798 O O . ALA A 1 105 ? -16.578 1.598 8.408 1.00 94.69 105 ALA A O 1
ATOM 799 N N . MET A 1 106 ? -16.165 1.135 10.571 1.00 92.94 106 MET A N 1
ATOM 800 C CA . MET A 1 106 ? -16.363 -0.310 10.443 1.00 92.94 106 MET A CA 1
ATOM 801 C C . MET A 1 106 ? -17.795 -0.656 10.038 1.00 92.94 106 MET A C 1
ATOM 803 O O . MET A 1 106 ? -17.985 -1.454 9.123 1.00 92.94 106 MET A O 1
ATOM 807 N N . ASP A 1 107 ? -18.792 -0.020 10.652 1.00 93.81 107 ASP A N 1
ATOM 808 C CA . ASP A 1 107 ? -20.200 -0.224 10.309 1.00 93.81 107 ASP A CA 1
ATOM 809 C C . ASP A 1 107 ? -20.483 0.108 8.836 1.00 93.81 107 ASP A C 1
ATOM 811 O O . ASP A 1 107 ? -21.059 -0.698 8.109 1.00 93.81 107 ASP A O 1
ATOM 815 N N . LYS A 1 108 ? -19.952 1.228 8.326 1.00 95.50 108 LYS A N 1
ATOM 816 C CA . LYS A 1 108 ? -20.048 1.586 6.896 1.00 95.50 108 LYS A CA 1
ATOM 817 C C . LYS A 1 108 ? -19.403 0.543 5.977 1.00 95.50 108 LYS A C 1
ATOM 819 O O . LYS A 1 108 ? -19.941 0.236 4.909 1.00 95.50 108 LYS A O 1
ATOM 824 N N . LEU A 1 109 ? -18.247 -0.000 6.359 1.00 93.38 109 LEU A N 1
ATOM 825 C CA . LEU A 1 109 ? -17.555 -1.029 5.575 1.00 93.38 109 LEU A CA 1
ATOM 826 C C . LEU A 1 109 ? -18.311 -2.364 5.574 1.00 93.38 109 LEU A C 1
ATOM 828 O O . LEU A 1 109 ? -18.349 -3.039 4.544 1.00 93.38 109 LEU A O 1
ATOM 832 N N . MET A 1 110 ? -18.942 -2.721 6.695 1.00 90.56 110 MET A N 1
ATOM 833 C CA . MET A 1 110 ? -19.797 -3.905 6.794 1.00 90.56 110 MET A CA 1
ATOM 834 C C . MET A 1 110 ? -21.097 -3.727 6.005 1.00 90.56 110 MET A C 1
ATOM 836 O O . MET A 1 110 ? -21.459 -4.596 5.214 1.00 90.56 110 MET A O 1
ATOM 840 N N . ALA A 1 111 ? -21.757 -2.574 6.132 1.00 91.62 111 ALA A N 1
ATOM 841 C CA . ALA A 1 111 ? -22.993 -2.255 5.418 1.00 91.62 111 ALA A CA 1
ATOM 842 C C . ALA A 1 111 ? -22.809 -2.202 3.891 1.00 91.62 111 ALA A C 1
ATOM 844 O O . ALA A 1 111 ? -23.702 -2.594 3.142 1.00 91.62 111 ALA A O 1
ATOM 845 N N . SER A 1 112 ? -21.644 -1.752 3.416 1.00 94.06 112 SER A N 1
ATOM 846 C CA . SER A 1 112 ? -21.288 -1.778 1.987 1.00 94.06 112 SER A CA 1
ATOM 847 C C . SER A 1 112 ? -20.835 -3.155 1.486 1.00 94.06 112 SER A C 1
ATOM 849 O O . SER A 1 112 ? -20.644 -3.332 0.284 1.00 94.06 112 SER A O 1
ATOM 851 N N . GLY A 1 113 ? -20.661 -4.134 2.380 1.00 88.50 113 GLY A N 1
ATOM 852 C CA . GLY A 1 113 ? -20.222 -5.488 2.043 1.00 88.50 113 GLY A CA 1
ATOM 853 C C . GLY A 1 113 ? -18.741 -5.604 1.672 1.00 88.50 113 GLY A C 1
ATOM 854 O O . GLY A 1 113 ? -18.319 -6.668 1.222 1.00 88.50 113 GLY A O 1
ATOM 855 N N . ILE A 1 114 ? -17.952 -4.536 1.856 1.00 90.25 114 ILE A N 1
ATOM 856 C CA . ILE A 1 114 ? -16.501 -4.531 1.606 1.00 90.25 114 ILE A CA 1
ATOM 857 C C . ILE A 1 114 ? -15.786 -5.390 2.653 1.00 90.25 114 ILE A C 1
ATOM 859 O O . ILE A 1 114 ? -14.852 -6.120 2.328 1.00 90.25 114 ILE A O 1
ATOM 863 N N . VAL A 1 115 ? -16.233 -5.307 3.907 1.00 90.06 115 VAL A N 1
ATOM 864 C CA . VAL A 1 115 ? -15.705 -6.095 5.024 1.00 90.06 115 VAL A CA 1
ATOM 865 C C . VAL A 1 115 ? -16.805 -7.005 5.545 1.00 90.06 115 VAL A C 1
ATOM 867 O O . VAL A 1 115 ? -17.939 -6.576 5.734 1.00 90.06 115 VAL A O 1
ATOM 870 N N . LYS A 1 116 ? -16.466 -8.269 5.796 1.00 88.81 116 LYS A N 1
ATOM 871 C CA . LYS A 1 116 ? -17.389 -9.272 6.328 1.00 88.81 116 LYS A CA 1
ATOM 872 C C . LYS A 1 116 ? -16.754 -9.975 7.525 1.00 88.81 116 LYS A C 1
ATOM 874 O O . LYS A 1 116 ? -15.580 -10.341 7.430 1.00 88.81 116 LYS A O 1
ATOM 879 N N . PRO A 1 117 ? -17.490 -10.185 8.629 1.00 88.19 117 PRO A N 1
ATOM 880 C CA . PRO A 1 117 ? -16.991 -10.971 9.748 1.00 88.19 117 PRO A CA 1
ATOM 881 C C . PRO A 1 117 ? -16.634 -12.391 9.299 1.00 88.19 117 PRO A C 1
ATOM 883 O O . PRO A 1 117 ? -17.441 -13.082 8.672 1.00 88.19 117 PRO A O 1
ATOM 886 N N . GLY A 1 118 ? -15.412 -12.816 9.616 1.00 88.81 118 GLY A N 1
ATOM 887 C CA . GLY A 1 118 ? -14.890 -14.135 9.280 1.00 88.81 118 GLY A CA 1
ATOM 888 C C . GLY A 1 118 ? -14.533 -14.939 10.526 1.00 88.81 118 GLY A C 1
ATOM 889 O O . GLY A 1 118 ? -14.110 -14.380 11.534 1.00 88.81 118 GLY A O 1
ATOM 890 N N . THR A 1 119 ? -14.687 -16.256 10.448 1.00 87.50 119 THR A N 1
ATOM 891 C CA . THR A 1 119 ? -14.228 -17.217 11.458 1.00 87.50 119 THR A CA 1
ATOM 892 C C . THR A 1 119 ? -13.428 -18.334 10.789 1.00 87.50 119 THR A C 1
ATOM 894 O O . THR A 1 119 ? -13.473 -18.493 9.568 1.00 87.50 119 THR A O 1
ATOM 897 N N . ILE A 1 120 ? -12.660 -19.093 11.566 1.00 86.31 120 ILE A N 1
ATOM 898 C CA . ILE A 1 120 ? -11.871 -20.219 11.054 1.00 86.31 120 ILE A CA 1
ATOM 899 C C . ILE A 1 120 ? -12.777 -21.457 11.014 1.00 86.31 120 ILE A C 1
ATOM 901 O O . ILE A 1 120 ? -13.388 -21.827 12.016 1.00 86.31 120 ILE A O 1
ATOM 905 N N . GLY A 1 121 ? -12.910 -22.064 9.835 1.00 84.31 121 GLY A N 1
ATOM 906 C CA . GLY A 1 121 ? -13.630 -23.318 9.635 1.00 84.31 121 GLY A CA 1
ATOM 907 C C . GLY A 1 121 ? -12.868 -24.529 10.176 1.00 84.31 121 GLY A C 1
ATOM 908 O O . GLY A 1 121 ? -11.684 -24.454 10.493 1.00 84.31 121 GLY A O 1
ATOM 909 N N . GLU A 1 122 ? -13.541 -25.679 10.247 1.00 85.25 122 GLU A N 1
ATOM 910 C CA . GLU A 1 122 ? -12.919 -26.957 10.642 1.00 85.25 122 GLU A CA 1
ATOM 911 C C . GLU A 1 122 ? -11.799 -27.391 9.679 1.00 85.25 122 GLU A C 1
ATOM 913 O O . GLU A 1 122 ? -10.895 -28.131 10.052 1.00 85.25 122 GLU A O 1
ATOM 918 N N . ASP A 1 123 ? -11.832 -26.885 8.446 1.00 87.81 123 ASP A N 1
ATOM 919 C CA . ASP A 1 123 ? -10.815 -27.073 7.413 1.00 87.81 123 ASP A CA 1
ATOM 920 C C . ASP A 1 123 ? -9.587 -26.155 7.580 1.00 87.81 123 ASP A C 1
ATOM 922 O O . ASP A 1 123 ? -8.672 -26.186 6.754 1.00 87.81 123 ASP A O 1
ATOM 926 N N . GLY A 1 124 ? -9.568 -25.319 8.624 1.00 87.50 124 GLY A N 1
ATOM 927 C CA . GLY A 1 124 ? -8.511 -24.349 8.900 1.00 87.50 124 GLY A CA 1
ATOM 928 C C . GLY A 1 124 ? -8.530 -23.118 7.990 1.00 87.50 124 GLY A C 1
ATOM 929 O O . GLY A 1 124 ? -7.600 -22.312 8.048 1.00 87.50 124 GLY A O 1
ATOM 930 N N . LYS A 1 125 ? -9.553 -22.945 7.143 1.00 88.75 125 LYS A N 1
ATOM 931 C CA . LYS A 1 125 ? -9.672 -21.790 6.242 1.00 88.75 125 LYS A CA 1
ATOM 932 C C . LYS A 1 125 ? -10.617 -20.735 6.804 1.00 88.75 125 LYS A C 1
ATOM 934 O O . LYS A 1 125 ? -11.498 -21.017 7.612 1.00 88.75 125 LYS A O 1
ATOM 939 N N . VAL A 1 126 ? -10.436 -19.494 6.356 1.00 88.31 126 VAL A N 1
ATOM 940 C CA . VAL A 1 126 ? -11.325 -18.384 6.717 1.00 88.31 126 VAL A CA 1
ATOM 941 C C . VAL A 1 126 ? -12.661 -18.550 5.991 1.00 88.31 126 VAL A C 1
ATOM 943 O O . VAL A 1 126 ? -12.690 -18.670 4.766 1.00 88.31 126 VAL A O 1
ATOM 946 N N . ARG A 1 127 ? -13.762 -18.523 6.744 1.00 88.88 127 ARG A N 1
ATOM 947 C CA . ARG A 1 127 ? -15.140 -18.544 6.238 1.00 88.88 127 ARG A CA 1
ATOM 948 C C . ARG A 1 127 ? -15.942 -17.369 6.787 1.00 88.88 127 ARG A C 1
ATOM 950 O O . ARG A 1 127 ? -15.662 -16.890 7.881 1.00 88.88 127 ARG A O 1
ATOM 957 N N . GLU A 1 128 ? -16.961 -16.934 6.053 1.00 88.44 128 GLU A N 1
ATOM 958 C CA . GLU A 1 128 ? -17.913 -15.924 6.531 1.00 88.44 128 GLU A CA 1
ATOM 959 C C . GLU A 1 128 ? -18.743 -16.475 7.701 1.00 88.44 128 GLU A C 1
ATOM 961 O O . GLU A 1 128 ? -19.064 -17.669 7.766 1.00 88.44 128 GLU A O 1
ATOM 966 N N . VAL A 1 129 ? -19.055 -15.598 8.651 1.00 87.81 129 VAL A N 1
ATOM 967 C CA . VAL A 1 129 ? -19.873 -15.927 9.818 1.00 87.81 129 VAL A CA 1
ATOM 968 C C . VAL A 1 129 ? -21.353 -15.859 9.453 1.00 87.81 129 VAL A C 1
ATOM 970 O O . VAL A 1 129 ? -21.816 -14.843 8.940 1.00 87.81 129 VAL A O 1
ATOM 973 N N . SER A 1 130 ? -22.115 -16.911 9.766 1.00 82.06 130 SER A N 1
ATOM 974 C CA . SER A 1 130 ? -23.574 -16.912 9.590 1.00 82.06 130 SER A CA 1
ATOM 975 C C . SER A 1 130 ? -24.307 -16.187 10.714 1.00 82.06 130 SER A C 1
ATOM 977 O O . SER A 1 130 ? -25.309 -15.521 10.462 1.00 82.06 130 SER A O 1
ATOM 979 N N . HIS A 1 131 ? -23.830 -16.317 11.956 1.00 81.50 131 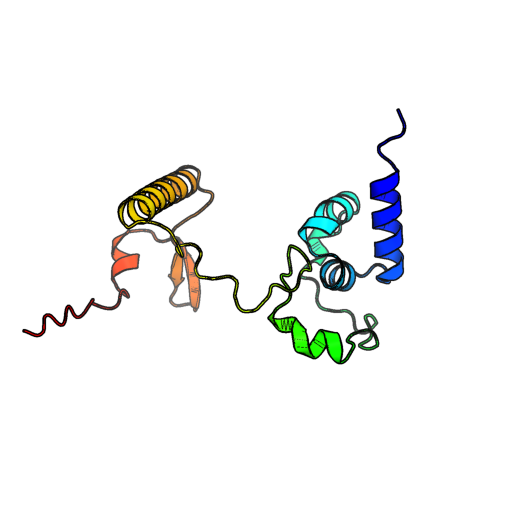HIS A N 1
ATOM 980 C CA . HIS A 1 131 ? -24.478 -15.723 13.120 1.00 81.50 131 HIS A CA 1
ATOM 981 C C . HIS A 1 131 ? -23.471 -15.123 14.106 1.00 81.50 131 HIS A C 1
ATOM 983 O O . HIS A 1 131 ? -22.444 -15.728 14.400 1.00 81.50 131 HIS A O 1
ATOM 989 N N . VAL A 1 132 ? -23.802 -13.967 14.696 1.00 78.25 132 VAL A N 1
ATOM 990 C CA . VAL A 1 132 ? -22.923 -13.199 15.609 1.00 78.25 132 VAL A CA 1
ATOM 991 C C . VAL A 1 132 ? -22.385 -14.042 16.777 1.00 78.25 132 VAL A C 1
ATOM 993 O O . VAL A 1 132 ? -21.254 -13.859 17.212 1.00 78.25 132 VAL A O 1
ATOM 996 N N . LEU A 1 133 ? -23.158 -15.023 17.247 1.00 80.31 133 LEU A N 1
ATOM 997 C CA . LEU A 1 133 ? -22.760 -15.941 18.326 1.00 80.31 133 LEU A CA 1
ATOM 998 C C . LEU A 1 133 ? -21.502 -16.767 18.006 1.00 80.31 133 LEU A C 1
ATOM 1000 O O . LEU A 1 133 ? -20.768 -17.144 18.916 1.00 80.31 133 LEU A O 1
ATOM 1004 N N . GLU A 1 134 ? -21.219 -17.029 16.730 1.00 81.56 134 GLU A N 1
ATOM 1005 C CA . GLU A 1 134 ? -20.010 -17.755 16.327 1.00 81.56 134 GLU A CA 1
ATOM 1006 C C . GLU A 1 134 ? -18.727 -16.959 16.603 1.00 81.56 134 GLU A C 1
ATOM 1008 O O . GLU A 1 134 ? -17.671 -17.564 16.772 1.00 81.56 134 GLU A O 1
ATOM 1013 N N . LEU A 1 135 ? -18.813 -15.625 16.687 1.00 79.25 135 LEU A N 1
ATOM 1014 C CA . LEU A 1 135 ? -17.685 -14.753 17.037 1.00 79.25 135 LEU A CA 1
ATOM 1015 C C . LEU A 1 135 ? -17.369 -14.796 18.537 1.00 79.25 135 LEU A C 1
ATOM 1017 O O . LEU A 1 135 ? -16.220 -14.622 18.928 1.00 79.25 135 LEU A O 1
ATOM 1021 N N . ILE A 1 136 ? -18.378 -15.047 19.374 1.00 77.19 136 ILE A N 1
ATOM 1022 C CA . ILE A 1 136 ? -18.257 -15.011 20.839 1.00 77.19 136 ILE A CA 1
ATOM 1023 C C . ILE A 1 136 ? -17.746 -16.349 21.385 1.00 77.19 136 ILE A C 1
ATOM 1025 O O . ILE A 1 136 ? -17.077 -16.383 22.411 1.00 77.19 136 ILE A O 1
ATOM 1029 N N . LYS A 1 137 ? -17.998 -17.458 20.678 1.00 70.56 137 LYS A N 1
ATOM 1030 C CA . LYS A 1 137 ? -17.666 -18.819 21.133 1.00 70.56 137 LYS A CA 1
ATOM 1031 C C . LYS A 1 137 ? -16.187 -19.027 21.502 1.00 70.56 137 LYS A C 1
ATOM 1033 O O . LYS A 1 137 ? -15.896 -19.889 22.321 1.00 70.56 137 LYS A O 1
ATOM 1038 N N . ASN A 1 138 ? -15.277 -18.260 20.899 1.00 64.94 138 ASN A N 1
ATOM 1039 C CA . ASN A 1 138 ? -13.832 -18.353 21.132 1.00 64.94 138 ASN A CA 1
ATOM 1040 C C . ASN A 1 138 ? -13.240 -17.078 21.756 1.00 64.94 138 ASN A C 1
ATOM 1042 O O . ASN A 1 138 ? -12.018 -16.925 21.769 1.00 64.94 138 ASN A O 1
ATOM 1046 N N . ALA A 1 139 ? -14.073 -16.137 22.211 1.00 65.00 139 ALA A N 1
ATOM 1047 C CA . ALA A 1 139 ? -13.569 -14.959 22.901 1.00 65.00 139 ALA A CA 1
ATOM 1048 C C . ALA A 1 139 ? -13.001 -15.393 24.266 1.00 65.00 139 ALA A C 1
ATOM 1050 O O . ALA A 1 139 ? -13.668 -16.156 24.969 1.00 65.00 139 ALA A O 1
ATOM 1051 N N . PRO A 1 140 ? -11.786 -14.958 24.650 1.00 62.50 140 PRO A N 1
ATOM 1052 C CA . PRO A 1 140 ? -11.312 -15.166 26.010 1.00 62.50 140 PRO A CA 1
ATOM 1053 C C . PRO A 1 140 ? -12.297 -14.480 26.962 1.00 62.50 140 PRO A C 1
ATOM 1055 O O . PRO A 1 140 ? -12.638 -13.314 26.760 1.00 62.50 140 PRO A O 1
ATOM 1058 N N . GLU A 1 141 ? -12.789 -15.205 27.967 1.00 59.72 141 GLU A N 1
ATOM 1059 C CA . GLU A 1 141 ? -13.535 -14.576 29.054 1.00 59.72 141 GLU A CA 1
ATOM 1060 C C . GLU A 1 141 ? -12.602 -13.548 29.699 1.00 59.72 141 GLU A C 1
ATOM 1062 O O . GLU A 1 141 ? -11.511 -13.900 30.156 1.00 59.72 141 GLU A O 1
ATOM 1067 N N . ASN A 1 142 ? -12.991 -12.270 29.681 1.00 55.00 142 ASN A N 1
ATOM 1068 C CA . ASN A 1 142 ? -12.311 -11.258 30.475 1.00 55.00 142 ASN A CA 1
ATOM 1069 C C . ASN A 1 142 ? -12.451 -11.694 31.933 1.00 55.00 142 ASN A C 1
ATOM 1071 O O . ASN A 1 142 ? -13.528 -11.596 32.518 1.00 55.00 142 ASN A O 1
ATOM 1075 N N . SER A 1 143 ? -11.377 -12.230 32.507 1.00 45.97 143 SER A N 1
ATOM 1076 C CA . SER A 1 143 ? -11.260 -12.336 33.948 1.00 45.97 143 SER A CA 1
ATOM 1077 C C . SER A 1 143 ? -11.115 -10.910 34.465 1.00 45.97 143 SER A C 1
ATOM 1079 O O . SER A 1 143 ? -10.001 -10.386 34.529 1.00 45.97 143 SER A O 1
ATOM 1081 N N . ASP A 1 144 ? -12.239 -10.272 34.777 1.00 46.88 144 ASP A N 1
ATOM 1082 C CA . ASP A 1 144 ? -12.269 -9.088 35.623 1.00 46.88 144 ASP A CA 1
ATOM 1083 C C . ASP A 1 144 ? -11.714 -9.513 36.988 1.00 46.88 144 ASP A C 1
ATOM 1085 O O . ASP A 1 144 ? -12.425 -9.995 37.869 1.00 46.88 144 ASP A O 1
ATOM 1089 N N . SER A 1 145 ? -10.393 -9.429 37.141 1.00 46.25 145 SER A N 1
ATOM 1090 C CA . SER A 1 145 ? -9.744 -9.477 38.441 1.00 46.25 145 SER A CA 1
ATOM 1091 C C . SER A 1 145 ? -9.913 -8.105 39.084 1.00 46.25 145 SER A C 1
ATOM 1093 O O . SER A 1 145 ? -8.959 -7.331 39.157 1.00 46.25 145 SER A O 1
ATOM 1095 N N . ASP A 1 146 ? -11.134 -7.809 39.532 1.00 47.53 146 ASP A N 1
ATOM 1096 C CA . ASP A 1 146 ? -11.346 -6.851 40.613 1.00 47.53 146 ASP A CA 1
ATOM 1097 C C . ASP A 1 146 ? -10.659 -7.445 41.848 1.00 47.53 146 ASP A C 1
ATOM 1099 O O . ASP A 1 146 ? -11.146 -8.384 42.477 1.00 47.53 146 ASP A O 1
ATOM 1103 N N . SER A 1 147 ? -9.443 -6.977 42.120 1.00 44.53 147 SER A N 1
ATOM 1104 C CA . SER A 1 147 ? -8.766 -7.196 43.394 1.00 44.53 147 SER A CA 1
ATOM 1105 C C . SER A 1 147 ? -8.807 -5.886 44.171 1.00 44.53 147 SER A C 1
ATOM 1107 O O . SER A 1 147 ? -8.386 -4.856 43.643 1.00 44.53 147 SER A O 1
ATOM 1109 N N . ASP A 1 148 ? -9.372 -5.989 45.376 1.00 37.44 148 ASP A N 1
ATOM 1110 C CA . ASP A 1 148 ? -9.584 -4.959 46.405 1.00 37.44 148 ASP A CA 1
ATOM 1111 C C . ASP A 1 148 ? -8.399 -4.003 46.649 1.00 37.44 148 ASP A C 1
ATOM 1113 O O . ASP A 1 148 ? -7.228 -4.455 46.607 1.00 37.44 148 ASP A O 1
#

pLDDT: mean 81.47, std 14.14, range [37.44, 95.69]

Foldseek 3Di:
DPPPVPLLVVLVVLCVVQVVDPCSSLLQAACQSNVVNCVVVVNPVCNPPPDDPVSDPVPCPPVCVVCVVQQDSHGRDRDDPPPDDPCPPPDPVRVVVVVVVVVVVVVVCVVVVVDADWDQDPVRDTDGDPDPVVVVPPDPPPPPPPDD

Organism: Caenorhabditis japonica (NCBI:txid281687)

InterPro domains:
  IPR008376 Chaperone Ric-8 A/B [PR01802] (11-24)
  IPR008376 Chaperone Ric-8 A/B [PR01802] (26-42)
  IPR008376 Chaperone Ric-8 A/B [PR01802] (57-74)
  IPR008376 Chaperone Ric-8 A/B [PR01802] (90-103)
  IPR019318 Guanine nucleotide exchange factor, Ric8 [PF10165] (3-125)
  IPR019318 Guanine nucleotide exchange factor, Ric8 [PTHR12425] (4-147)

Radius of gyration: 22.35 Å; chains: 1; bounding box: 48×47×69 Å

Secondary structure (DSSP, 8-state):
---SHHHHHHHHHHHHHTTT-HHHHHHHH-HHHHHHHHHHTT-GGGTTSPPPTTS-STT--HHHHHHTTTB-TTT-PBP-TT---TTTT--HHHHHHHHHHHHHHHHHHHHTTSS--EEE-TTSSEEE-SSTHHHHTTPPP-------

Sequence (148 aa):
MLASNTKDVAAEFLFIICKRSVSRMIKYVGFGHSAGHLANCGLLGQINAPKHASDSEDSETEEYNAVRNTVNPVTGAVYPPEHGHGMDGMSEEQKQYEAIQLVQAMDKLMASGIVKPGTIGEDGKVREVSHVLELIKNAPENSDSDSD